Protein AF-A0A250DM85-F1 (afdb_monomer_lite)

Sequence (114 aa):
MARAQINHASDSRAATRHAATSSARVDIWVRTIRGRRQAFYRCSAAGVANWQAIGVPLANKALKLGSISLPGITNAAVELYVEQAHPMAAEFAERARALNSDIDAMNLSARGAA

Structure (mmCIF, N/CA/C/O backbone):
data_AF-A0A250DM85-F1
#
_entry.id   AF-A0A250DM85-F1
#
loop_
_atom_site.group_PDB
_atom_site.id
_atom_site.type_symbol
_atom_site.label_atom_id
_atom_site.label_alt_id
_atom_site.label_comp_id
_atom_site.label_asym_id
_atom_site.label_entity_id
_atom_site.label_seq_id
_atom_site.pdbx_PDB_ins_code
_atom_site.Cartn_x
_atom_site.Cartn_y
_atom_site.Cartn_z
_atom_site.occupancy
_atom_site.B_iso_or_equiv
_atom_site.auth_seq_id
_atom_site.auth_comp_id
_atom_site.auth_asym_id
_atom_site.auth_atom_id
_atom_site.pdbx_PDB_model_num
ATOM 1 N N . MET A 1 1 ? -1.392 -29.674 14.451 1.00 40.94 1 MET A N 1
ATOM 2 C CA . MET A 1 1 ? -1.029 -28.285 14.087 1.00 40.94 1 MET A CA 1
ATOM 3 C C . MET A 1 1 ? -1.260 -28.095 12.592 1.00 40.94 1 MET A C 1
ATOM 5 O O . MET A 1 1 ? -0.505 -28.644 11.800 1.00 40.94 1 MET A O 1
ATOM 9 N N . ALA A 1 2 ? -2.345 -27.425 12.197 1.00 38.84 2 ALA A N 1
ATOM 10 C CA . ALA A 1 2 ? -2.734 -27.283 10.792 1.00 38.84 2 ALA A CA 1
ATOM 11 C C . ALA A 1 2 ? -2.018 -26.082 10.145 1.00 38.84 2 ALA A C 1
ATOM 13 O O . ALA A 1 2 ? -2.161 -24.950 10.607 1.00 38.84 2 ALA A O 1
ATOM 14 N N . ARG A 1 3 ? -1.227 -26.322 9.089 1.00 44.78 3 ARG A N 1
ATOM 15 C CA . ARG A 1 3 ? -0.630 -25.264 8.255 1.00 44.78 3 ARG A CA 1
ATOM 16 C C . ARG A 1 3 ? -1.732 -24.658 7.390 1.00 44.78 3 ARG A C 1
ATOM 18 O O . ARG A 1 3 ? -2.290 -25.345 6.543 1.00 44.78 3 ARG A O 1
ATOM 25 N N . ALA A 1 4 ? -2.021 -23.373 7.580 1.00 45.56 4 ALA A N 1
ATOM 26 C CA . ALA A 1 4 ? -2.876 -22.623 6.670 1.00 45.56 4 ALA A CA 1
ATOM 27 C C . ALA A 1 4 ? -2.133 -22.427 5.339 1.00 45.56 4 ALA A C 1
ATOM 29 O O . ALA A 1 4 ? -1.173 -21.659 5.246 1.00 45.56 4 ALA A O 1
ATOM 30 N N . GLN A 1 5 ? -2.556 -23.173 4.325 1.00 44.78 5 GLN A N 1
ATOM 31 C CA . GLN A 1 5 ? -2.092 -23.049 2.952 1.00 44.78 5 GLN A CA 1
ATOM 32 C C . GLN A 1 5 ? -2.747 -21.792 2.365 1.00 44.78 5 GLN A C 1
ATOM 34 O O . GLN A 1 5 ? -3.964 -21.719 2.209 1.00 44.78 5 GLN A O 1
ATOM 39 N N . ILE A 1 6 ? -1.951 -20.747 2.132 1.00 47.72 6 ILE A N 1
ATOM 40 C CA . ILE A 1 6 ? -2.424 -19.537 1.458 1.00 47.72 6 ILE A CA 1
ATOM 41 C C . ILE A 1 6 ? -2.576 -19.914 -0.014 1.00 47.72 6 ILE A C 1
ATOM 43 O O . ILE A 1 6 ? -1.587 -20.027 -0.735 1.00 47.72 6 ILE A O 1
ATOM 47 N N . ASN A 1 7 ? -3.813 -20.168 -0.434 1.00 40.50 7 ASN A N 1
ATOM 48 C CA . ASN A 1 7 ? -4.151 -20.428 -1.825 1.00 40.50 7 ASN A CA 1
ATOM 49 C C . ASN A 1 7 ? -3.860 -19.162 -2.636 1.00 40.50 7 ASN A C 1
ATOM 51 O O . ASN A 1 7 ? -4.636 -18.207 -2.635 1.00 40.50 7 ASN A O 1
ATOM 55 N N . HIS A 1 8 ? -2.711 -19.137 -3.306 1.00 39.28 8 HIS A N 1
ATOM 56 C CA . HIS A 1 8 ? -2.468 -18.196 -4.385 1.00 39.28 8 HIS A CA 1
ATOM 57 C C . HIS A 1 8 ? -3.451 -18.542 -5.504 1.00 39.28 8 HIS A C 1
ATOM 59 O O . HIS A 1 8 ? -3.343 -19.612 -6.103 1.00 39.28 8 HIS A O 1
ATOM 65 N N . ALA A 1 9 ? -4.428 -17.668 -5.748 1.00 38.25 9 ALA A N 1
ATOM 66 C CA . ALA A 1 9 ? -5.318 -17.769 -6.896 1.00 38.25 9 ALA A CA 1
ATOM 67 C C . ALA A 1 9 ? -4.470 -17.728 -8.178 1.00 38.25 9 ALA A C 1
ATOM 69 O O . ALA A 1 9 ? -4.072 -16.666 -8.649 1.00 38.25 9 ALA A O 1
ATOM 70 N N . SER A 1 10 ? -4.133 -18.908 -8.699 1.00 48.38 10 SER A N 1
ATOM 71 C CA . SER A 1 10 ? -3.564 -19.086 -10.031 1.00 48.38 10 SER A CA 1
ATOM 72 C C . SER A 1 10 ? -4.715 -19.082 -11.024 1.00 48.38 10 SER A C 1
ATOM 74 O O . SER A 1 10 ? -5.116 -20.135 -11.507 1.00 48.38 10 SER A O 1
ATOM 76 N N . ASP A 1 11 ? -5.281 -17.908 -11.297 1.00 38.50 11 ASP A N 1
ATOM 77 C CA . ASP A 1 11 ? -6.202 -17.760 -12.422 1.00 38.50 11 ASP A CA 1
ATOM 78 C C . ASP A 1 11 ? -5.407 -17.307 -13.652 1.00 38.50 11 ASP A C 1
ATOM 80 O O . ASP A 1 11 ? -5.299 -16.133 -14.006 1.00 38.50 11 ASP A O 1
ATOM 84 N N . SER A 1 12 ? -4.714 -18.275 -14.248 1.00 46.31 12 SER A N 1
ATOM 85 C CA . SER A 1 12 ? -3.797 -18.099 -15.377 1.00 46.31 12 SER A CA 1
ATOM 86 C C . SER A 1 12 ? -4.519 -18.079 -16.731 1.00 46.31 12 SER A C 1
ATOM 88 O O . SER A 1 12 ? -4.047 -18.705 -17.679 1.00 46.31 12 SER A O 1
ATOM 90 N N . ARG A 1 13 ? -5.668 -17.395 -16.856 1.00 42.75 13 ARG A N 1
ATOM 91 C CA . ARG A 1 13 ? -6.482 -17.444 -18.091 1.00 42.75 13 ARG A CA 1
ATOM 92 C C . ARG A 1 13 ? -6.822 -16.126 -18.790 1.00 42.75 13 ARG A C 1
ATOM 94 O O . ARG A 1 13 ? -7.572 -16.157 -19.758 1.00 42.75 13 ARG A O 1
ATOM 101 N N . ALA A 1 14 ? -6.195 -15.005 -18.433 1.00 45.28 14 ALA A N 1
ATOM 102 C CA . ALA A 1 14 ? -6.412 -13.731 -19.141 1.00 45.28 14 ALA A CA 1
ATOM 103 C C . ALA A 1 14 ? -5.141 -13.045 -19.686 1.00 45.28 14 ALA A C 1
ATOM 105 O O . ALA A 1 14 ? -5.188 -11.881 -20.067 1.00 45.28 14 ALA A O 1
ATOM 106 N N . ALA A 1 15 ? -4.002 -13.738 -19.779 1.00 46.41 15 ALA A N 1
ATOM 107 C CA . ALA A 1 15 ? -2.770 -13.164 -20.333 1.00 46.41 15 ALA A CA 1
ATOM 108 C C . ALA A 1 15 ? -2.673 -13.386 -21.853 1.00 46.41 15 ALA A C 1
ATOM 110 O O . ALA A 1 15 ? -1.778 -14.075 -22.341 1.00 46.41 15 ALA A O 1
ATOM 111 N N . THR A 1 16 ? -3.598 -12.808 -22.623 1.00 44.78 16 THR A N 1
ATOM 112 C CA . THR A 1 16 ? -3.428 -12.748 -24.079 1.00 44.78 16 THR A CA 1
ATOM 113 C C . THR A 1 16 ? -2.731 -11.446 -24.439 1.00 44.78 16 THR A C 1
ATOM 115 O O . THR A 1 16 ? -3.364 -10.402 -24.485 1.00 44.78 16 THR A O 1
ATOM 118 N N . ARG A 1 17 ? -1.429 -11.572 -24.729 1.00 50.22 17 ARG A N 1
ATOM 119 C CA . ARG A 1 17 ? -0.614 -10.690 -25.578 1.00 50.22 17 ARG A CA 1
ATOM 120 C C . ARG A 1 17 ? -0.651 -9.210 -25.191 1.00 50.22 17 ARG A C 1
ATOM 122 O O . ARG A 1 17 ? -1.526 -8.500 -25.649 1.00 50.22 17 ARG A O 1
ATOM 129 N N . HIS A 1 18 ? 0.364 -8.767 -24.454 1.00 48.28 18 HIS A N 1
ATOM 130 C CA . HIS A 1 18 ? 1.231 -7.599 -24.699 1.00 48.28 18 HIS A CA 1
ATOM 131 C C . HIS A 1 18 ? 2.134 -7.514 -23.459 1.00 48.28 18 HIS A C 1
ATOM 133 O O . HIS A 1 18 ? 1.697 -7.086 -22.395 1.00 48.28 18 HIS A O 1
ATOM 139 N N . ALA A 1 19 ? 3.369 -8.015 -23.549 1.00 50.62 19 ALA A N 1
ATOM 140 C CA . ALA A 1 19 ? 4.335 -7.824 -22.472 1.00 50.62 19 ALA A CA 1
ATOM 141 C C . ALA A 1 19 ? 4.658 -6.327 -22.417 1.00 50.62 19 ALA A C 1
ATOM 143 O O . ALA A 1 19 ? 5.331 -5.811 -23.313 1.00 50.62 19 ALA A O 1
ATOM 144 N N . ALA A 1 20 ? 4.131 -5.623 -21.413 1.00 50.34 20 ALA A N 1
ATOM 145 C CA . ALA A 1 20 ? 4.418 -4.211 -21.204 1.00 50.34 20 ALA A CA 1
ATOM 146 C C . ALA A 1 20 ? 5.909 -4.090 -20.849 1.00 50.34 20 ALA A C 1
ATOM 148 O O . ALA A 1 20 ? 6.324 -4.319 -19.713 1.00 50.34 20 ALA A O 1
ATOM 149 N N . THR A 1 21 ? 6.730 -3.859 -21.871 1.00 53.69 21 THR A N 1
ATOM 150 C CA . THR A 1 21 ? 8.190 -3.936 -21.790 1.00 53.69 21 THR A CA 1
ATOM 151 C C . THR A 1 21 ? 8.761 -2.554 -21.476 1.00 53.69 21 THR A C 1
ATOM 153 O O . THR A 1 21 ? 8.325 -1.565 -22.062 1.00 53.69 21 THR A O 1
ATOM 156 N N . SER A 1 22 ? 9.705 -2.530 -20.524 1.00 50.66 22 SER A N 1
ATOM 157 C CA . SER A 1 22 ? 10.642 -1.470 -20.080 1.00 50.66 22 SER A CA 1
ATOM 158 C C . SER A 1 22 ? 10.120 -0.075 -19.696 1.00 50.66 22 SER A C 1
ATOM 160 O O . SER A 1 22 ? 10.720 0.549 -18.826 1.00 50.66 22 SER A O 1
ATOM 162 N N . SER A 1 23 ? 9.014 0.415 -20.260 1.00 56.22 23 SER A N 1
ATOM 163 C CA . SER A 1 23 ? 8.397 1.700 -19.878 1.00 56.22 23 SER A CA 1
ATOM 164 C C . SER A 1 23 ? 7.290 1.550 -18.830 1.00 56.22 23 SER A C 1
ATOM 166 O O . SER A 1 23 ? 6.764 2.547 -18.331 1.00 56.22 23 SER A O 1
ATOM 168 N N . ALA A 1 24 ? 6.884 0.319 -18.520 1.00 72.19 24 ALA A N 1
ATOM 169 C CA . ALA A 1 24 ? 5.842 0.066 -17.541 1.00 72.19 24 ALA A CA 1
ATOM 170 C C . ALA A 1 24 ? 6.358 0.406 -16.135 1.00 72.19 24 ALA A C 1
ATOM 172 O O . ALA A 1 24 ? 7.366 -0.142 -15.687 1.00 72.19 24 ALA A O 1
ATOM 173 N N . ARG A 1 25 ? 5.656 1.304 -15.439 1.00 88.81 25 ARG A N 1
ATOM 174 C CA . ARG A 1 25 ? 5.876 1.578 -14.018 1.00 88.81 25 ARG A CA 1
ATOM 175 C C . ARG A 1 25 ? 5.029 0.625 -13.182 1.00 88.81 25 ARG A C 1
ATOM 177 O O . ARG A 1 25 ? 3.848 0.420 -13.477 1.00 88.81 25 ARG A O 1
ATOM 184 N N . VAL A 1 26 ? 5.636 0.038 -12.160 1.00 93.38 26 VAL A N 1
ATOM 185 C CA . VAL A 1 26 ? 4.951 -0.761 -11.144 1.00 93.38 26 VAL A CA 1
ATOM 186 C C . VAL A 1 26 ? 4.964 0.020 -9.844 1.00 93.38 26 VAL A C 1
ATOM 188 O O . VAL A 1 26 ? 6.026 0.277 -9.276 1.00 93.38 26 VAL A O 1
ATOM 191 N N . ASP A 1 27 ? 3.780 0.342 -9.346 1.00 95.12 27 ASP A N 1
ATOM 192 C CA . ASP A 1 27 ? 3.649 0.938 -8.024 1.00 95.12 27 ASP A CA 1
ATOM 193 C C . ASP A 1 27 ? 3.569 -0.185 -6.996 1.00 95.12 27 ASP A C 1
ATOM 195 O O . ASP A 1 27 ? 2.817 -1.147 -7.176 1.00 95.12 27 ASP A O 1
ATOM 199 N N . ILE A 1 28 ? 4.323 -0.061 -5.909 1.00 96.56 28 ILE A N 1
ATOM 200 C CA . ILE A 1 28 ? 4.324 -1.003 -4.793 1.00 96.56 28 ILE A CA 1
ATOM 201 C C . ILE A 1 28 ? 3.805 -0.297 -3.548 1.00 96.56 28 ILE A C 1
ATOM 203 O O . ILE A 1 28 ? 4.388 0.682 -3.094 1.00 96.56 28 ILE A O 1
ATOM 207 N N . TRP A 1 29 ? 2.750 -0.841 -2.948 1.00 96.94 29 TRP A N 1
ATOM 208 C CA . TRP A 1 29 ? 2.211 -0.383 -1.673 1.00 96.94 29 TRP A CA 1
ATOM 209 C C . TRP A 1 29 ? 2.524 -1.395 -0.576 1.00 96.94 29 TRP A C 1
ATOM 211 O O . TRP A 1 29 ? 2.161 -2.569 -0.676 1.00 96.94 29 TRP A O 1
ATOM 221 N N . VAL A 1 30 ? 3.187 -0.951 0.491 1.00 94.94 30 VAL A N 1
ATOM 222 C CA . VAL A 1 30 ? 3.466 -1.777 1.670 1.00 94.94 30 VAL A CA 1
ATOM 223 C C . VAL A 1 30 ? 2.769 -1.165 2.874 1.00 94.94 30 VAL A C 1
ATOM 225 O O . VAL A 1 30 ? 3.003 -0.007 3.202 1.00 94.94 30 VAL A O 1
ATOM 228 N N . ARG A 1 31 ? 1.946 -1.957 3.564 1.00 93.88 31 ARG A N 1
ATOM 229 C CA . ARG A 1 31 ? 1.216 -1.526 4.764 1.00 93.88 31 ARG A CA 1
ATOM 230 C C . ARG A 1 31 ? 1.389 -2.505 5.916 1.00 93.88 31 ARG A C 1
ATOM 232 O O . ARG A 1 31 ? 1.658 -3.690 5.705 1.00 93.88 31 ARG A O 1
ATOM 239 N N . THR A 1 32 ? 1.175 -2.017 7.133 1.00 94.38 32 THR A N 1
ATOM 240 C CA . THR A 1 32 ? 1.190 -2.828 8.355 1.00 94.38 32 THR A CA 1
ATOM 241 C C . THR A 1 32 ? -0.190 -2.793 8.995 1.00 94.38 32 THR A C 1
ATOM 243 O O . THR A 1 32 ? -0.680 -1.727 9.344 1.00 94.38 32 THR A O 1
ATOM 246 N N . ILE A 1 33 ? -0.813 -3.960 9.169 1.00 91.25 33 ILE A N 1
ATOM 247 C CA . ILE A 1 33 ? -2.113 -4.105 9.836 1.00 91.25 33 ILE A CA 1
ATOM 248 C C . ILE A 1 33 ? -1.947 -5.082 10.993 1.00 91.25 33 ILE A C 1
ATOM 250 O O . ILE A 1 33 ? -1.523 -6.216 10.778 1.00 91.25 33 ILE A O 1
ATOM 254 N N . ARG A 1 34 ? -2.290 -4.658 12.219 1.00 91.69 34 ARG A N 1
ATOM 255 C CA . ARG A 1 34 ? -2.218 -5.493 13.439 1.00 91.69 34 ARG A CA 1
ATOM 256 C C . ARG A 1 34 ? -0.866 -6.218 13.590 1.00 91.69 34 ARG A C 1
ATOM 258 O O . ARG A 1 34 ? -0.817 -7.414 13.852 1.00 91.69 34 ARG A O 1
ATOM 265 N N . GLY A 1 35 ? 0.235 -5.510 13.329 1.00 91.00 35 GLY A N 1
ATOM 266 C CA . GLY A 1 35 ? 1.599 -6.057 13.393 1.00 91.00 35 GLY A CA 1
ATOM 267 C C . GLY A 1 35 ? 2.027 -6.921 12.198 1.00 91.00 35 GLY A C 1
ATOM 268 O O . GLY A 1 35 ? 3.188 -7.314 12.116 1.00 91.00 35 GLY A O 1
ATOM 269 N N . ARG A 1 36 ? 1.144 -7.192 11.228 1.00 93.69 36 ARG A N 1
ATOM 270 C CA . ARG A 1 36 ? 1.466 -7.964 10.022 1.00 93.69 36 ARG A CA 1
ATOM 271 C C . ARG A 1 36 ? 1.698 -7.048 8.824 1.00 93.69 36 ARG A C 1
ATOM 273 O O . ARG A 1 36 ? 0.834 -6.250 8.464 1.00 93.69 36 ARG A O 1
ATOM 280 N N . ARG A 1 37 ? 2.846 -7.212 8.162 1.00 94.88 37 ARG A N 1
ATOM 281 C CA . ARG A 1 37 ? 3.160 -6.523 6.901 1.00 94.88 37 ARG A CA 1
ATOM 282 C C . ARG A 1 37 ? 2.475 -7.206 5.719 1.00 94.88 37 ARG A C 1
ATOM 284 O O . ARG A 1 37 ? 2.499 -8.431 5.602 1.00 94.88 37 ARG A O 1
ATOM 291 N N . GLN A 1 38 ? 1.903 -6.400 4.838 1.00 96.62 38 GLN A N 1
ATOM 292 C CA . GLN A 1 38 ? 1.303 -6.805 3.572 1.00 96.62 38 GLN A CA 1
ATOM 293 C C . GLN A 1 38 ? 1.884 -5.935 2.461 1.00 96.62 38 GLN A C 1
ATOM 295 O O . GLN A 1 38 ? 2.141 -4.752 2.683 1.00 96.62 38 GLN A O 1
ATOM 300 N N . ALA A 1 39 ? 2.101 -6.520 1.287 1.00 96.69 39 ALA A N 1
ATOM 301 C CA . ALA A 1 39 ? 2.573 -5.798 0.119 1.00 96.69 39 ALA A CA 1
ATOM 302 C C . ALA A 1 39 ? 1.648 -6.056 -1.068 1.00 96.69 39 ALA A C 1
ATOM 304 O O . ALA A 1 39 ? 1.143 -7.168 -1.251 1.00 96.69 39 ALA A O 1
ATOM 305 N N . PHE A 1 40 ? 1.453 -5.015 -1.864 1.00 96.50 40 PHE A N 1
ATOM 306 C CA . PHE A 1 40 ? 0.622 -5.020 -3.052 1.00 96.50 40 PHE A CA 1
ATOM 307 C C . PHE A 1 40 ? 1.353 -4.324 -4.192 1.00 96.50 40 PHE A C 1
ATOM 309 O O . PHE A 1 40 ? 2.223 -3.487 -3.952 1.00 96.50 40 PHE A O 1
ATOM 316 N N . TYR A 1 41 ? 0.987 -4.656 -5.421 1.00 95.25 41 TYR A N 1
ATOM 317 C CA . TYR A 1 41 ? 1.466 -3.971 -6.609 1.00 95.25 41 TYR A CA 1
ATOM 318 C C . TYR A 1 41 ? 0.308 -3.617 -7.538 1.00 95.25 41 TYR A C 1
A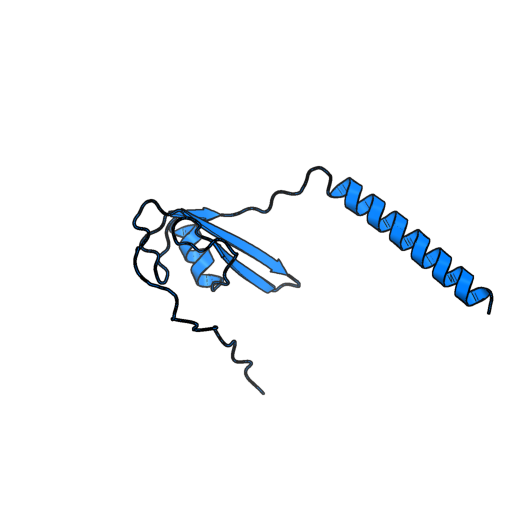TOM 320 O O . TYR A 1 41 ? -0.738 -4.267 -7.516 1.00 95.25 41 TYR A O 1
ATOM 328 N N . ARG A 1 42 ? 0.507 -2.600 -8.368 1.00 94.06 42 ARG A N 1
ATOM 329 C CA . ARG A 1 42 ? -0.357 -2.291 -9.511 1.00 94.06 42 ARG A CA 1
ATOM 330 C C . ARG A 1 42 ? 0.504 -1.861 -10.690 1.00 94.06 42 ARG A C 1
ATOM 332 O O . ARG A 1 42 ? 1.616 -1.368 -10.510 1.00 94.06 42 ARG A O 1
ATOM 339 N N . CYS A 1 43 ? -0.001 -2.070 -11.894 1.00 91.00 43 CYS A N 1
ATOM 340 C CA . CYS A 1 43 ? 0.682 -1.698 -13.124 1.00 91.00 43 CYS A CA 1
ATOM 341 C C . CYS A 1 43 ? -0.356 -1.440 -14.215 1.00 91.00 43 CYS A C 1
ATOM 343 O O . CYS A 1 43 ? -0.779 -2.361 -14.918 1.00 91.00 43 CYS A O 1
ATOM 345 N N . SER A 1 44 ? -0.764 -0.180 -14.364 1.00 85.88 44 SER A N 1
ATOM 346 C CA . SER A 1 44 ? -1.793 0.211 -15.335 1.00 85.88 44 SER A CA 1
ATOM 347 C C . SER A 1 44 ? -1.388 -0.120 -16.774 1.00 85.88 44 SER A C 1
ATOM 349 O O . SER A 1 44 ? -2.221 -0.569 -17.555 1.00 85.88 44 SER A O 1
ATOM 351 N N . ALA A 1 45 ? -0.099 0.013 -17.105 1.00 83.56 45 ALA A N 1
ATOM 352 C CA . ALA A 1 45 ? 0.438 -0.317 -18.428 1.00 83.56 45 ALA A CA 1
ATOM 353 C C . ALA A 1 45 ? 0.319 -1.812 -18.781 1.00 83.56 45 ALA A C 1
ATOM 355 O O . ALA A 1 45 ? 0.264 -2.161 -19.955 1.00 83.56 45 ALA A O 1
ATOM 356 N N . ALA A 1 46 ? 0.256 -2.686 -17.774 1.00 82.25 46 ALA A N 1
ATOM 357 C CA . ALA A 1 46 ? 0.06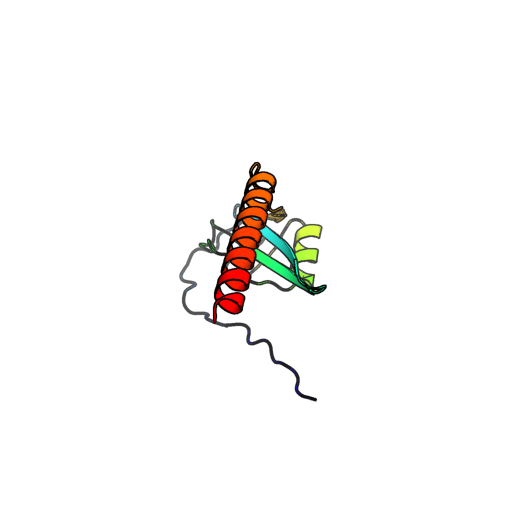6 -4.125 -17.939 1.00 82.25 46 ALA A CA 1
ATOM 358 C C . ALA A 1 46 ? -1.393 -4.566 -17.698 1.00 82.25 46 ALA A C 1
ATOM 360 O O . ALA A 1 46 ? -1.654 -5.752 -17.509 1.00 82.25 46 ALA A O 1
ATOM 361 N N . GLY A 1 47 ? -2.345 -3.625 -17.640 1.00 84.44 47 GLY A N 1
ATOM 362 C CA . GLY A 1 47 ? -3.758 -3.912 -17.363 1.00 84.44 47 GLY A CA 1
ATOM 363 C C . GLY A 1 47 ? -4.060 -4.275 -15.903 1.00 84.44 47 GLY A C 1
ATOM 364 O O . GLY A 1 47 ? -5.195 -4.613 -15.570 1.00 84.44 47 GLY A O 1
ATOM 365 N N . VAL A 1 48 ? -3.078 -4.173 -15.002 1.00 86.12 48 VAL A N 1
ATOM 366 C CA . VAL A 1 48 ? -3.251 -4.413 -13.563 1.00 86.12 48 VAL A CA 1
ATOM 367 C C . VAL A 1 48 ? -3.666 -3.103 -12.894 1.00 86.12 48 VAL A C 1
ATOM 369 O O . VAL A 1 48 ? -2.858 -2.425 -12.258 1.00 86.12 48 VAL A O 1
ATOM 372 N N . ALA A 1 49 ? -4.931 -2.726 -13.085 1.00 86.12 49 ALA A N 1
ATOM 373 C CA . ALA A 1 49 ? -5.496 -1.494 -12.530 1.00 86.12 49 ALA A CA 1
ATOM 374 C C . ALA A 1 49 ? -5.765 -1.585 -11.014 1.00 86.12 49 ALA A C 1
ATOM 376 O O . ALA A 1 49 ? -5.638 -0.595 -10.295 1.00 86.12 49 ALA A O 1
ATOM 377 N N . ASN A 1 50 ? -6.108 -2.779 -10.523 1.00 91.88 50 ASN A N 1
ATOM 378 C CA . ASN A 1 50 ? -6.384 -3.035 -9.110 1.00 91.88 50 ASN A CA 1
ATOM 379 C C . ASN A 1 50 ? -5.126 -3.491 -8.362 1.00 91.88 50 ASN A C 1
ATOM 381 O O . ASN A 1 50 ? -4.261 -4.152 -8.936 1.00 91.88 50 ASN A O 1
ATOM 385 N N . TRP A 1 51 ? -5.058 -3.194 -7.062 1.00 94.25 51 TRP A N 1
ATOM 386 C CA . TRP A 1 51 ? -3.982 -3.663 -6.189 1.00 94.25 51 TRP A CA 1
ATOM 387 C C . TRP A 1 51 ? -3.978 -5.190 -6.078 1.00 94.25 51 TRP A C 1
ATOM 389 O O . TRP A 1 51 ? -4.929 -5.790 -5.579 1.00 94.25 51 TRP A O 1
ATOM 399 N N . GLN A 1 52 ? -2.879 -5.809 -6.496 1.00 94.50 52 GLN A N 1
ATOM 400 C CA . GLN A 1 52 ? -2.661 -7.249 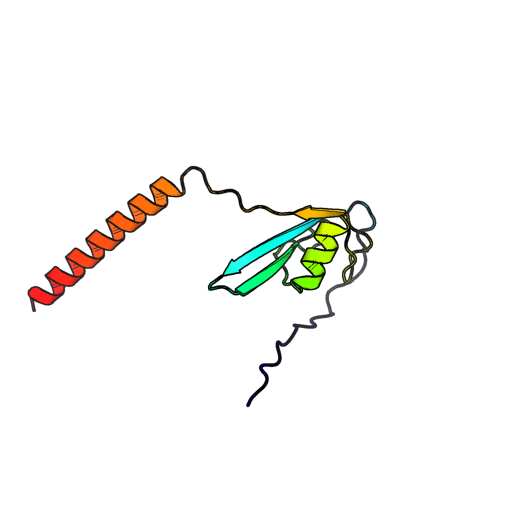-6.431 1.00 94.50 52 GLN A CA 1
ATOM 401 C C . GLN A 1 52 ? -1.672 -7.598 -5.327 1.00 94.50 52 GLN A C 1
ATOM 403 O O . GLN A 1 52 ? -0.681 -6.900 -5.128 1.00 94.50 52 GLN A O 1
ATOM 408 N N . ALA A 1 53 ? -1.915 -8.689 -4.602 1.00 94.75 53 ALA A N 1
ATOM 409 C CA . ALA A 1 53 ? -1.026 -9.114 -3.526 1.00 94.75 53 ALA A CA 1
ATOM 410 C C . ALA A 1 53 ? 0.335 -9.587 -4.064 1.00 94.75 53 ALA A C 1
ATOM 412 O O . ALA A 1 53 ? 0.420 -10.287 -5.072 1.00 94.75 53 ALA A O 1
ATOM 413 N N . ILE A 1 54 ? 1.404 -9.257 -3.340 1.00 95.81 54 ILE A N 1
ATOM 414 C CA . ILE A 1 54 ? 2.762 -9.741 -3.600 1.00 95.81 54 ILE A CA 1
ATOM 415 C C . ILE A 1 54 ? 3.461 -10.079 -2.281 1.00 95.81 54 ILE A C 1
ATOM 417 O O . ILE A 1 54 ? 3.145 -9.541 -1.218 1.00 95.81 54 ILE A O 1
ATOM 421 N N . GLY A 1 55 ? 4.421 -11.002 -2.322 1.00 95.56 55 GLY A N 1
ATOM 422 C CA . GLY A 1 55 ? 5.217 -11.340 -1.146 1.00 95.56 55 GLY A CA 1
ATOM 423 C C . GLY A 1 55 ? 6.025 -10.139 -0.645 1.00 95.56 55 GLY A C 1
ATOM 424 O O . GLY A 1 55 ? 6.741 -9.504 -1.416 1.00 95.56 55 GLY A O 1
ATOM 425 N N . VAL A 1 56 ? 5.976 -9.869 0.663 1.00 95.75 56 VAL A N 1
ATOM 426 C CA . VAL A 1 56 ? 6.744 -8.781 1.299 1.00 95.75 56 VAL A CA 1
ATOM 427 C C . VAL A 1 56 ? 8.253 -8.860 1.002 1.00 95.75 56 VAL A C 1
ATOM 429 O O . VAL A 1 56 ? 8.833 -7.819 0.692 1.00 95.75 56 VAL A O 1
ATOM 432 N N . PRO A 1 57 ? 8.916 -10.038 1.027 1.00 96.56 57 PRO A N 1
ATOM 433 C CA . PRO A 1 57 ? 10.331 -10.122 0.659 1.00 96.56 57 PRO A CA 1
ATOM 434 C C . PRO A 1 57 ? 10.602 -9.679 -0.784 1.00 96.56 57 PRO A C 1
ATOM 436 O O . PRO A 1 57 ? 11.576 -8.971 -1.035 1.00 96.56 57 PRO A O 1
ATOM 439 N N . LEU A 1 58 ? 9.719 -10.048 -1.718 1.00 95.44 58 LEU A N 1
ATOM 440 C CA . LEU A 1 58 ? 9.837 -9.677 -3.127 1.00 95.44 58 LEU A CA 1
ATOM 441 C C . LEU A 1 58 ? 9.611 -8.174 -3.327 1.00 95.44 58 LEU A C 1
ATOM 443 O O . LEU A 1 58 ? 10.399 -7.537 -4.017 1.00 95.44 58 LEU A O 1
ATOM 447 N N . ALA A 1 59 ? 8.609 -7.596 -2.661 1.00 95.31 59 ALA A N 1
ATOM 448 C CA . ALA A 1 59 ? 8.361 -6.155 -2.679 1.00 95.31 59 ALA A CA 1
ATOM 449 C C . ALA A 1 59 ? 9.554 -5.353 -2.135 1.00 95.31 59 ALA A C 1
ATOM 451 O O . ALA A 1 59 ? 10.007 -4.412 -2.777 1.00 95.31 59 ALA A O 1
ATOM 452 N N . ASN A 1 60 ? 10.122 -5.758 -0.993 1.00 96.00 60 ASN A N 1
ATOM 453 C CA . ASN A 1 60 ? 11.299 -5.093 -0.423 1.00 96.00 60 ASN A CA 1
ATOM 454 C C . ASN A 1 60 ? 12.513 -5.187 -1.358 1.00 96.00 60 ASN A C 1
ATOM 456 O O . ASN A 1 60 ? 13.252 -4.218 -1.514 1.00 96.00 60 ASN A O 1
ATOM 460 N N . LYS A 1 61 ? 12.723 -6.352 -1.985 1.00 96.69 61 LYS A N 1
ATOM 461 C CA . LYS A 1 61 ? 13.801 -6.542 -2.961 1.00 96.69 61 LYS A CA 1
ATOM 462 C C . LYS A 1 61 ? 13.609 -5.628 -4.172 1.00 96.69 61 LYS A C 1
ATOM 464 O O . LYS A 1 61 ? 14.557 -4.964 -4.568 1.00 96.69 61 LYS A O 1
ATOM 469 N N . ALA A 1 62 ? 12.400 -5.575 -4.722 1.00 95.06 62 ALA A N 1
ATOM 470 C CA . ALA A 1 62 ? 12.053 -4.733 -5.861 1.00 95.06 62 ALA A CA 1
ATOM 471 C C . ALA A 1 62 ? 12.241 -3.239 -5.563 1.00 95.06 62 ALA A C 1
ATOM 473 O O . ALA A 1 62 ? 12.875 -2.537 -6.341 1.00 95.06 62 ALA A O 1
ATOM 474 N N . LEU A 1 63 ? 11.783 -2.775 -4.397 1.00 94.94 63 LEU A N 1
ATOM 475 C CA . LEU A 1 63 ? 11.993 -1.399 -3.935 1.00 94.94 63 LEU A CA 1
ATOM 476 C C . LEU A 1 63 ? 13.481 -1.057 -3.781 1.00 94.94 63 LEU A C 1
ATOM 478 O O . LEU A 1 63 ? 13.892 0.050 -4.108 1.00 94.94 63 LEU A O 1
ATOM 482 N N . LYS A 1 64 ? 14.300 -2.008 -3.314 1.00 96.12 64 LYS A N 1
ATOM 483 C CA . LYS A 1 64 ? 15.750 -1.815 -3.173 1.00 96.12 64 LYS A CA 1
ATOM 484 C C . LYS A 1 64 ? 16.482 -1.814 -4.519 1.00 96.12 64 LYS A C 1
ATOM 486 O O . LYS A 1 64 ? 17.450 -1.080 -4.674 1.00 96.12 64 LYS A O 1
ATOM 491 N N . LEU A 1 65 ? 16.064 -2.664 -5.456 1.00 95.06 65 LEU A N 1
ATOM 492 C CA . LEU A 1 65 ? 16.673 -2.770 -6.785 1.00 95.06 65 LEU A CA 1
ATOM 493 C C . LEU A 1 65 ? 16.171 -1.698 -7.761 1.00 95.06 65 LEU A C 1
ATOM 495 O O . LEU A 1 65 ? 16.821 -1.458 -8.771 1.00 95.06 65 LEU A O 1
ATOM 499 N N . GLY A 1 66 ? 15.020 -1.079 -7.486 1.00 94.25 66 GLY A N 1
ATOM 500 C CA . GLY A 1 66 ? 14.371 -0.115 -8.377 1.00 94.25 66 GLY A CA 1
ATOM 501 C C . GLY A 1 66 ? 13.655 -0.752 -9.573 1.00 94.25 66 GLY A C 1
ATOM 502 O O . GLY A 1 66 ? 13.069 -0.034 -10.381 1.00 94.25 66 GLY A O 1
ATOM 503 N N . SER A 1 67 ? 13.662 -2.083 -9.689 1.00 93.75 67 SER A N 1
ATOM 504 C CA . SER A 1 67 ? 12.978 -2.805 -10.760 1.00 93.75 67 SER A CA 1
ATOM 505 C C . SER A 1 67 ? 12.385 -4.139 -10.309 1.00 93.75 67 SER A C 1
ATOM 507 O O . SER A 1 67 ? 12.770 -4.717 -9.285 1.00 93.75 67 SER A O 1
ATOM 509 N N . ILE A 1 68 ? 11.413 -4.638 -11.076 1.00 92.94 68 ILE A N 1
ATOM 510 C CA . ILE A 1 68 ? 10.753 -5.920 -10.824 1.00 92.94 68 ILE A CA 1
ATOM 511 C C . ILE A 1 68 ? 10.359 -6.625 -12.125 1.00 92.94 68 ILE A C 1
ATOM 513 O O . ILE A 1 68 ? 10.048 -5.995 -13.132 1.00 92.94 68 ILE A O 1
ATOM 517 N N . SER A 1 69 ? 10.354 -7.959 -12.093 1.00 90.50 69 SER A N 1
ATOM 518 C CA . SER A 1 69 ? 9.738 -8.794 -13.129 1.00 90.50 69 SER A CA 1
ATOM 519 C C . SER A 1 69 ? 8.649 -9.659 -12.500 1.00 90.50 69 SER A C 1
ATOM 521 O O . SER A 1 69 ? 8.876 -10.285 -11.463 1.00 90.50 69 SER A O 1
ATOM 523 N N . LEU A 1 70 ? 7.470 -9.667 -13.114 1.00 88.06 70 LEU A N 1
ATOM 524 C CA . LEU A 1 70 ? 6.273 -10.398 -12.697 1.00 88.06 70 LEU A CA 1
ATOM 525 C C . LEU A 1 70 ? 5.666 -11.106 -13.922 1.00 88.06 70 LEU A C 1
ATOM 527 O O . LEU A 1 70 ? 6.036 -10.794 -15.054 1.00 88.06 70 LEU A O 1
ATOM 531 N N . PRO A 1 71 ? 4.734 -12.058 -13.753 1.00 85.00 71 PRO A N 1
ATOM 532 C CA . PRO A 1 71 ? 4.030 -12.642 -14.892 1.00 85.00 71 PRO A CA 1
ATOM 533 C C . PRO A 1 71 ? 3.392 -11.550 -15.769 1.00 85.00 71 PRO A C 1
ATOM 535 O O . PRO A 1 71 ? 2.571 -10.772 -15.293 1.00 85.00 71 PRO A O 1
ATOM 538 N N . GLY A 1 72 ? 3.807 -11.463 -17.037 1.00 83.12 72 GLY A N 1
ATOM 539 C CA . GLY A 1 72 ? 3.342 -10.433 -17.979 1.00 83.12 72 GLY A CA 1
ATOM 540 C 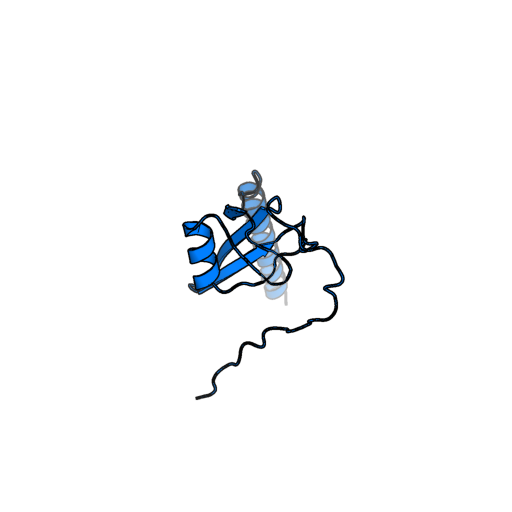C . GLY A 1 72 ? 4.009 -9.052 -17.856 1.00 83.12 72 GLY A C 1
ATOM 541 O O . GLY A 1 72 ? 3.689 -8.168 -18.647 1.00 83.12 72 GLY A O 1
ATOM 542 N N . ILE A 1 73 ? 4.949 -8.862 -16.920 1.00 86.19 73 ILE A N 1
ATOM 543 C CA . ILE A 1 73 ? 5.672 -7.601 -16.686 1.00 86.19 73 ILE A CA 1
ATOM 544 C C . ILE A 1 73 ? 7.173 -7.891 -16.624 1.00 86.19 73 ILE A C 1
ATOM 546 O O . ILE A 1 73 ? 7.639 -8.622 -15.751 1.00 86.19 73 ILE A O 1
ATOM 550 N N . THR A 1 74 ? 7.962 -7.293 -17.510 1.00 87.19 74 THR A N 1
ATOM 551 C CA . THR A 1 74 ? 9.400 -7.582 -17.589 1.00 87.19 74 THR A CA 1
ATOM 552 C C . THR A 1 74 ? 10.227 -6.334 -17.327 1.00 87.19 74 THR A C 1
ATOM 554 O O . THR A 1 74 ? 10.078 -5.336 -18.028 1.00 87.19 74 THR A O 1
ATOM 557 N N . ASN A 1 75 ? 11.123 -6.426 -16.335 1.00 87.88 75 ASN A N 1
ATOM 558 C CA . ASN A 1 75 ? 12.067 -5.376 -15.940 1.00 87.88 75 ASN A CA 1
ATOM 559 C C . ASN A 1 75 ? 11.424 -3.980 -15.811 1.00 87.88 75 ASN A C 1
ATOM 561 O O . ASN A 1 75 ? 11.936 -2.992 -16.333 1.00 87.88 75 ASN A O 1
ATOM 565 N N . ALA A 1 76 ? 10.270 -3.920 -15.150 1.00 90.06 76 ALA A N 1
ATOM 566 C CA . ALA A 1 76 ? 9.538 -2.683 -14.933 1.00 90.06 76 ALA A CA 1
ATOM 567 C C . ALA A 1 76 ? 10.182 -1.854 -13.820 1.00 90.06 76 ALA A C 1
ATOM 569 O O . ALA A 1 76 ? 10.626 -2.415 -12.814 1.00 90.06 76 ALA A O 1
ATOM 570 N N . ALA A 1 77 ? 10.191 -0.531 -13.985 1.00 93.00 77 ALA A N 1
ATOM 571 C CA . ALA A 1 77 ? 10.647 0.394 -12.954 1.00 93.00 77 ALA A CA 1
ATOM 572 C C . ALA A 1 77 ? 9.664 0.403 -11.778 1.00 93.00 77 ALA A C 1
ATOM 574 O O . ALA A 1 77 ? 8.447 0.363 -11.972 1.00 93.00 77 ALA A O 1
ATOM 575 N N . VAL A 1 78 ? 10.192 0.462 -10.561 1.00 94.25 78 VAL A N 1
ATOM 576 C CA . VAL A 1 78 ? 9.403 0.384 -9.329 1.00 94.25 78 VAL A CA 1
ATOM 577 C C . VAL A 1 78 ? 9.284 1.758 -8.682 1.00 94.25 78 VAL A C 1
ATOM 579 O O . VAL A 1 78 ? 10.280 2.455 -8.509 1.00 94.25 78 VAL A O 1
ATOM 582 N N . GLU A 1 79 ? 8.077 2.117 -8.252 1.00 94.00 79 GLU A N 1
ATOM 583 C CA . GLU A 1 79 ? 7.837 3.253 -7.359 1.00 94.00 79 GLU A CA 1
ATOM 584 C C . GLU A 1 79 ? 7.183 2.793 -6.056 1.00 94.00 79 GLU A C 1
ATOM 586 O O . GLU A 1 79 ? 6.302 1.932 -6.043 1.00 94.00 79 GLU A O 1
ATOM 591 N N . LEU A 1 80 ? 7.608 3.388 -4.940 1.00 93.88 80 LEU A N 1
ATOM 592 C CA . LEU A 1 80 ? 6.904 3.245 -3.675 1.00 93.88 80 LEU A CA 1
ATOM 593 C C . LEU A 1 80 ? 5.636 4.097 -3.701 1.00 93.88 80 LEU A C 1
ATOM 595 O O . LEU A 1 80 ? 5.703 5.324 -3.712 1.00 93.88 80 LEU A O 1
ATOM 599 N N . TYR A 1 81 ? 4.484 3.446 -3.618 1.00 93.56 81 TYR A N 1
ATOM 600 C CA . TYR A 1 81 ? 3.234 4.129 -3.352 1.00 93.56 81 TYR A CA 1
ATOM 601 C C . TYR A 1 81 ? 3.122 4.443 -1.860 1.00 93.56 81 TYR A C 1
ATOM 603 O O . TYR A 1 81 ? 3.035 3.541 -1.018 1.00 93.56 81 TYR A O 1
ATOM 611 N N . VAL A 1 82 ? 3.104 5.737 -1.550 1.00 87.62 82 VAL A N 1
ATOM 612 C CA . VAL A 1 82 ? 2.773 6.258 -0.225 1.00 87.62 82 VAL A CA 1
ATOM 613 C C . VAL A 1 82 ? 1.335 6.749 -0.276 1.00 87.62 82 VAL A C 1
ATOM 615 O O . VAL A 1 82 ? 1.002 7.640 -1.056 1.00 87.62 82 VAL A O 1
ATOM 618 N N . GLU A 1 83 ? 0.479 6.147 0.544 1.00 82.44 83 GLU A N 1
ATOM 619 C CA . GLU A 1 83 ? -0.892 6.615 0.712 1.00 82.44 83 GLU A CA 1
ATOM 620 C C . GLU A 1 83 ? -0.856 8.029 1.298 1.00 82.44 83 GLU A C 1
ATOM 622 O O . GLU A 1 83 ? -0.323 8.257 2.385 1.00 82.44 83 GLU A O 1
ATOM 627 N N . GLN A 1 84 ? -1.366 8.993 0.537 1.00 78.38 84 GLN A N 1
ATOM 628 C CA . GLN A 1 84 ? -1.427 10.380 0.973 1.00 78.38 84 GLN A CA 1
ATOM 629 C C . GLN A 1 84 ? -2.627 10.542 1.901 1.00 78.38 84 GLN A C 1
ATOM 631 O O . GLN A 1 84 ? -3.750 10.182 1.543 1.00 78.38 84 GLN A O 1
ATOM 636 N N . ALA A 1 85 ? -2.393 11.087 3.095 1.00 76.94 85 ALA A N 1
ATOM 637 C CA . ALA A 1 85 ? -3.479 11.432 3.999 1.00 76.94 85 ALA A CA 1
ATOM 638 C C . ALA A 1 85 ? -4.383 12.472 3.323 1.00 76.94 85 ALA A C 1
ATOM 640 O O . ALA A 1 85 ? -3.907 13.505 2.850 1.00 76.94 85 ALA A O 1
ATOM 641 N N . HIS A 1 86 ? -5.688 12.197 3.268 1.00 75.44 86 HIS A N 1
ATOM 642 C CA . HIS A 1 86 ? -6.643 13.153 2.722 1.00 75.44 86 HIS A CA 1
ATOM 643 C C . HIS A 1 86 ? -6.639 14.424 3.592 1.00 75.44 86 HIS A C 1
ATOM 645 O O . HIS A 1 86 ? -6.682 14.300 4.818 1.00 75.44 86 HIS A O 1
ATOM 651 N N . PRO A 1 87 ? -6.629 15.641 3.016 1.00 78.94 87 PRO A N 1
ATOM 652 C CA . PRO A 1 87 ? -6.528 16.883 3.791 1.00 78.94 87 PRO A CA 1
ATOM 653 C C . PRO A 1 87 ? -7.655 17.039 4.823 1.00 78.94 87 PRO A C 1
ATOM 655 O O . PRO A 1 87 ? -7.434 17.547 5.915 1.00 78.94 87 PRO A O 1
ATOM 658 N N . MET A 1 88 ? -8.847 16.519 4.521 1.00 87.12 88 MET A N 1
ATOM 659 C CA . MET A 1 88 ? -9.998 16.526 5.437 1.00 87.12 88 MET A CA 1
ATOM 660 C C . MET A 1 88 ? -10.086 15.294 6.354 1.00 87.12 88 MET A C 1
ATOM 662 O O . MET A 1 88 ? -11.102 15.101 7.017 1.00 87.12 88 MET A O 1
ATOM 666 N N . ALA A 1 89 ? -9.076 14.418 6.388 1.00 84.06 89 ALA A N 1
ATOM 667 C CA . ALA A 1 89 ? -9.138 13.185 7.178 1.00 84.06 89 ALA A CA 1
ATOM 668 C C . ALA A 1 89 ? -9.347 13.464 8.676 1.00 84.06 89 ALA A C 1
ATOM 670 O O . ALA A 1 89 ? -10.096 12.743 9.333 1.00 84.06 89 ALA A O 1
ATOM 671 N N . ALA A 1 90 ? -8.732 14.530 9.200 1.00 84.81 90 ALA A N 1
ATOM 672 C CA . ALA A 1 90 ? -8.906 14.947 10.588 1.00 84.81 90 ALA A CA 1
ATOM 673 C C . ALA A 1 90 ? -10.346 15.406 10.867 1.00 84.81 90 ALA A C 1
ATOM 675 O O . ALA A 1 90 ? -10.982 14.895 11.784 1.00 84.81 90 ALA A O 1
ATOM 676 N N . GLU A 1 91 ? -10.891 16.298 10.037 1.00 90.75 91 GLU A N 1
ATOM 677 C CA . GLU A 1 91 ? -12.269 16.786 10.178 1.00 90.75 91 GLU A CA 1
ATOM 678 C C . GLU A 1 91 ? -13.296 15.661 10.046 1.00 90.75 91 GLU A C 1
ATOM 680 O O . GLU A 1 91 ? -14.259 15.596 10.809 1.00 90.75 91 GLU A O 1
ATOM 685 N N . PHE A 1 92 ? -13.079 14.747 9.098 1.00 90.81 92 PHE A N 1
ATOM 686 C CA . PHE A 1 92 ? -13.915 13.564 8.948 1.00 90.81 92 PHE A CA 1
ATOM 687 C C . PHE A 1 92 ? -13.865 12.690 10.206 1.00 90.81 92 PHE A C 1
ATOM 689 O O . PHE A 1 92 ? -14.910 12.258 10.687 1.00 90.81 92 PHE A O 1
ATOM 696 N N . ALA A 1 93 ? -12.676 12.461 10.771 1.00 90.25 93 ALA A N 1
ATOM 697 C CA . ALA A 1 93 ? -12.518 11.671 11.988 1.00 90.25 93 ALA A CA 1
ATOM 698 C C . ALA A 1 93 ? -13.199 12.320 13.204 1.00 90.25 93 ALA A C 1
ATOM 700 O O . ALA A 1 93 ? -13.816 11.606 13.993 1.00 90.25 93 ALA A O 1
ATOM 701 N N . GLU A 1 94 ? -13.120 13.646 13.346 1.00 93.44 94 GLU A N 1
ATOM 702 C CA . GLU A 1 94 ? -13.840 14.388 14.391 1.00 93.44 94 GLU A CA 1
ATOM 703 C C . GLU A 1 94 ? -15.357 14.253 14.225 1.00 93.44 94 GLU A C 1
ATOM 705 O O . GLU A 1 94 ? -16.052 13.852 15.158 1.00 93.44 94 GLU A O 1
ATOM 710 N N . ARG A 1 95 ? -15.879 14.499 13.016 1.00 94.12 95 ARG A N 1
ATOM 711 C CA . ARG A 1 95 ? -17.320 14.382 12.733 1.00 94.12 95 ARG A CA 1
ATOM 712 C C . ARG A 1 95 ? -17.838 12.964 12.953 1.00 94.12 95 ARG A C 1
ATOM 714 O O . ARG A 1 95 ? -18.911 12.790 13.522 1.00 94.12 95 ARG A O 1
ATOM 721 N N . ALA A 1 96 ? -17.075 11.953 12.543 1.00 93.44 96 ALA A N 1
ATOM 722 C CA . ALA A 1 96 ? -17.426 10.557 12.772 1.00 93.44 96 ALA A CA 1
ATOM 723 C C . ALA A 1 96 ? -17.460 10.216 14.272 1.00 93.44 96 ALA A C 1
ATOM 725 O O . ALA A 1 96 ? -18.366 9.518 14.719 1.00 93.44 96 ALA A O 1
ATOM 726 N N . ARG A 1 97 ? -16.507 10.729 15.066 1.00 94.44 97 ARG A N 1
ATOM 727 C CA . ARG A 1 97 ? -16.488 10.535 16.526 1.00 94.44 97 ARG A CA 1
ATOM 728 C C . ARG A 1 97 ? -17.666 11.216 17.224 1.00 94.44 97 ARG A C 1
ATOM 730 O O . ARG A 1 97 ? -18.260 10.598 18.107 1.00 94.44 97 ARG A O 1
ATOM 737 N N . ALA A 1 98 ? -18.026 12.430 16.807 1.00 96.19 98 ALA A N 1
ATOM 738 C CA . ALA A 1 98 ? -19.200 13.132 17.324 1.00 96.19 98 ALA A CA 1
ATOM 739 C C . ALA A 1 98 ? -20.485 12.341 17.035 1.00 96.19 98 ALA A C 1
ATOM 741 O O .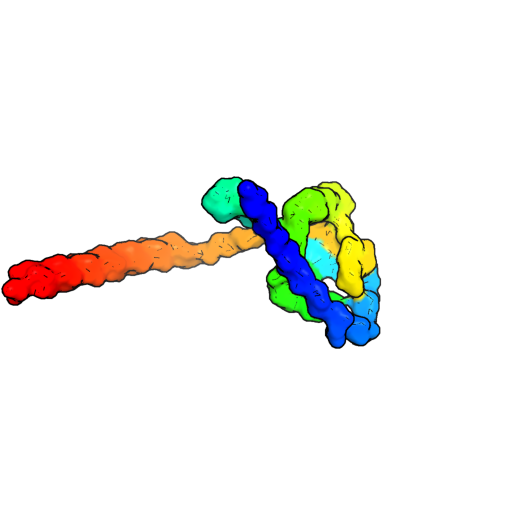 ALA A 1 98 ? -21.204 11.979 17.960 1.00 96.19 98 ALA A O 1
ATOM 742 N N . LEU A 1 99 ? -20.695 11.952 15.772 1.00 95.38 99 LEU A N 1
ATOM 743 C CA . LEU A 1 99 ? -21.879 11.196 15.363 1.00 95.38 99 LEU A CA 1
ATOM 744 C C . LEU A 1 99 ? -22.007 9.851 16.095 1.00 95.38 99 LEU A C 1
ATOM 746 O O . LEU A 1 99 ? -23.099 9.478 16.512 1.00 95.38 99 LEU A O 1
ATOM 750 N N . ASN A 1 100 ? -20.902 9.120 16.266 1.00 95.00 100 ASN A N 1
ATOM 751 C CA . ASN A 1 100 ? -20.923 7.856 17.005 1.00 95.00 100 ASN A CA 1
ATOM 752 C C . ASN A 1 100 ? -21.312 8.067 18.475 1.00 95.00 100 ASN A C 1
ATOM 754 O O . ASN A 1 100 ? -22.114 7.302 19.001 1.00 95.00 100 ASN A O 1
ATOM 758 N N . SER A 1 101 ? -20.807 9.129 19.110 1.00 94.44 101 SER A N 1
ATOM 759 C CA . SER A 1 101 ? -21.176 9.480 20.489 1.00 94.44 101 SER A CA 1
ATOM 760 C C . SER A 1 101 ? -22.668 9.804 20.616 1.00 94.44 101 SER A C 1
ATOM 762 O O . SER A 1 101 ? -23.313 9.361 21.566 1.00 94.44 101 SER A O 1
ATOM 764 N N . ASP A 1 102 ? -23.236 10.520 19.641 1.00 95.69 102 ASP A N 1
ATOM 765 C CA . ASP A 1 102 ? -24.667 10.842 19.614 1.00 95.69 102 ASP A CA 1
ATOM 766 C C . ASP A 1 102 ? -25.525 9.577 19.468 1.00 95.69 102 ASP A C 1
ATOM 768 O O . ASP A 1 102 ? -26.523 9.406 20.171 1.00 95.69 102 ASP A O 1
ATOM 772 N N . ILE A 1 103 ? -25.117 8.653 18.590 1.00 94.94 103 ILE A N 1
ATOM 773 C CA . ILE A 1 103 ? -25.773 7.349 18.422 1.00 94.94 103 ILE A CA 1
ATOM 774 C C . ILE A 1 103 ? -25.723 6.548 19.726 1.00 94.94 103 ILE A C 1
ATOM 776 O O . ILE A 1 103 ? -26.738 5.985 20.140 1.00 94.94 103 ILE A O 1
ATOM 780 N N . ASP A 1 104 ? -24.574 6.515 20.395 1.00 94.12 104 ASP A N 1
ATOM 781 C CA . ASP A 1 104 ? -24.418 5.810 21.666 1.00 94.12 104 ASP A CA 1
ATOM 782 C C . ASP A 1 104 ? -25.309 6.416 22.761 1.00 94.12 104 ASP A C 1
ATOM 784 O O . ASP A 1 104 ? -25.979 5.677 23.488 1.00 94.12 104 ASP A O 1
ATOM 788 N N . ALA A 1 105 ? -25.399 7.748 22.834 1.00 92.62 105 ALA A N 1
ATOM 789 C CA . ALA A 1 105 ? -26.288 8.446 23.759 1.00 92.62 105 ALA A CA 1
ATOM 790 C C . ALA A 1 105 ? -27.771 8.132 23.491 1.00 92.62 105 ALA A C 1
ATOM 792 O O . ALA A 1 105 ? -28.522 7.859 24.431 1.00 92.62 105 ALA A O 1
ATOM 793 N N . MET A 1 106 ? -28.190 8.108 22.220 1.00 92.38 106 MET A N 1
ATOM 794 C CA . MET A 1 106 ? -29.551 7.713 21.832 1.00 92.38 106 MET A CA 1
ATOM 795 C C . MET A 1 106 ? -29.853 6.249 22.177 1.00 92.38 106 MET A C 1
ATOM 797 O O . MET A 1 106 ? -30.936 5.934 22.665 1.00 92.38 106 MET A O 1
ATOM 801 N N . ASN A 1 107 ? -28.902 5.339 21.966 1.00 93.06 107 ASN A N 1
ATOM 802 C CA . ASN A 1 107 ? -29.077 3.928 22.311 1.00 93.06 107 ASN A CA 1
ATOM 803 C C . ASN A 1 107 ? -29.185 3.713 23.829 1.00 93.06 107 ASN A C 1
ATOM 805 O O . ASN A 1 107 ? -29.951 2.860 24.284 1.00 93.06 107 ASN A O 1
ATOM 809 N N . LEU A 1 108 ? -28.424 4.477 24.618 1.00 91.06 108 LEU A N 1
ATOM 810 C CA . LEU A 1 108 ? -28.490 4.452 26.079 1.00 91.06 108 LEU A CA 1
ATOM 811 C C . LEU A 1 108 ? -29.837 4.973 26.591 1.00 91.06 108 LEU A C 1
ATOM 813 O O . LEU A 1 108 ? -30.446 4.327 27.445 1.00 91.06 108 LEU A O 1
ATOM 817 N N . SER A 1 109 ? -30.333 6.090 26.050 1.00 87.81 109 SER A N 1
ATOM 818 C CA . SER A 1 109 ? -31.631 6.646 26.449 1.00 87.81 109 SER A CA 1
ATOM 819 C C . SER A 1 109 ? -32.797 5.739 26.046 1.00 87.81 109 SER A C 1
ATOM 821 O O . SER A 1 109 ? -33.693 5.508 26.856 1.00 87.81 109 SER A O 1
ATOM 823 N N . ALA A 1 110 ? -32.747 5.133 24.856 1.00 83.25 110 ALA A N 1
ATOM 824 C CA . ALA A 1 110 ? -33.744 4.165 24.403 1.00 83.25 110 ALA A CA 1
ATOM 825 C C . ALA A 1 110 ? -33.796 2.899 25.279 1.00 83.25 110 ALA A C 1
ATOM 827 O O . ALA A 1 110 ? -34.864 2.322 25.461 1.00 83.25 110 ALA A O 1
ATOM 828 N N . ARG A 1 111 ? -32.660 2.470 25.847 1.00 75.25 111 ARG A N 1
ATOM 829 C CA . ARG A 1 111 ? -32.593 1.324 26.771 1.00 75.25 111 ARG A CA 1
ATOM 830 C C . ARG A 1 111 ? -33.044 1.643 28.195 1.00 75.25 111 ARG A C 1
ATOM 832 O O . ARG A 1 111 ? -33.489 0.733 28.877 1.00 75.25 111 ARG A O 1
ATOM 839 N N . GLY A 1 112 ? -32.904 2.889 28.649 1.00 66.75 112 GLY A N 1
ATOM 840 C CA . GLY A 1 112 ? -33.360 3.322 29.977 1.00 66.75 112 GLY A CA 1
ATOM 841 C C . GLY A 1 112 ? -34.853 3.663 30.054 1.00 66.75 112 GLY A C 1
ATOM 842 O O . GLY A 1 112 ? -35.372 3.847 31.150 1.00 66.75 112 GLY A O 1
ATOM 843 N N . ALA A 1 113 ? -35.530 3.771 28.907 1.00 57.75 113 ALA A N 1
ATOM 844 C CA . ALA A 1 113 ? -36.959 4.072 28.797 1.00 57.75 113 ALA A CA 1
ATOM 845 C C . ALA A 1 113 ? -37.860 2.821 28.659 1.00 57.75 113 ALA A C 1
ATOM 847 O O . ALA A 1 113 ? -39.068 2.973 28.468 1.00 57.75 113 ALA A O 1
ATOM 848 N N . ALA A 1 114 ? -37.282 1.616 28.732 1.00 49.75 114 ALA A N 1
ATOM 849 C CA . ALA A 1 114 ? -37.967 0.318 28.726 1.00 49.75 114 ALA A CA 1
ATOM 850 C C . ALA A 1 114 ? -37.890 -0.334 30.113 1.00 49.75 114 ALA A C 1
ATOM 852 O O . ALA A 1 114 ? -38.878 -1.000 30.494 1.00 49.75 114 ALA A O 1
#

Radius of gyration: 21.52 Å; chains: 1; bounding box: 55×45×56 Å

Secondary structure (DSSP, 8-state):
-------------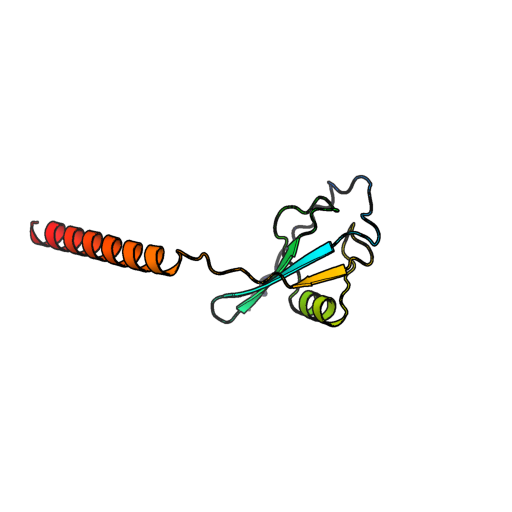---S--EESS-EEEEEEEEETTEEEEEEEEGGGTEEEEEEE-HHHHHHHHHHTEEEETTEEEEEEEEEPPPPPTTHHHHHHHHHHHHHHHHHHHHHHHHT-

Organism: NCBI:txid436515

Foldseek 3Di:
DDDDDPDDPPPVPPPDDDLLPAAWEKEKEWDADPNDIWIWIATVSQVRHDTHTDDPVQSVVCVVVQFDDDVSYPGHGYDYDDDDDDPCNVVVVVVVVVVVVVVVVVVVVVVVVD

pLDDT: mean 80.97, std 19.26, range [38.25, 96.94]